Protein AF-A0A966T8E0-F1 (afdb_monomer)

Foldseek 3Di:
DPQKDKFFDAQAAQVQLQVLCVVLVHHWDFEPPPPPPDPAFHPVCVVVVHDRRRSRRIIMGGGDPPDDPVSVVSSVVSSVVSSVVSND

pLDDT: mean 88.64, std 13.23, range [49.66, 98.69]

Secondary structure (DSSP, 8-state):
-TTEEEEE-TTS-HHHHHHHHHHTT---B--TTTTTT--SPPHHHHHTT--HHHHTTEEEEE--TT--HHHHHHHHHHHHHHHHHHT-

Radius of gyration: 13.01 Å; Cα contacts (8 Å, |Δi|>4): 114; chains: 1; bounding box: 28×24×33 Å

Mean predicted aligned error: 4.62 Å

Solvent-accessible surface area (backbone atoms only — not comparable to full-atom values): 5139 Å² total; per-residue (Å²): 118,90,53,57,51,79,48,62,41,68,74,41,53,29,68,65,48,47,52,50,26,48,79,69,73,37,88,68,42,57,53,85,25,80,83,72,84,50,97,52,66,24,67,66,48,50,76,72,66,48,55,66,67,34,47,41,14,17,40,32,44,77,60,56,97,81,64,46,74,66,57,53,52,52,45,52,53,44,51,54,53,41,53,58,62,65,64,108

Nearest PDB structures (foldseek):
  8rme-assembly1_A  TM=9.255E-01  e=1.973E-05  Homo sapiens
  8pk8-assembly1_A  TM=8.887E-01  e=1.080E-05  Homo sapiens
  4eb7-assembly1_B  TM=8.965E-01  e=4.410E-05  Archaeoglobus fulgidus DSM 4304
  3gzd-assembly2_C  TM=8.460E-01  e=8.993E-04  Homo sapiens
  3gzd-assembly1_B  TM=7.929E-01  e=5.490E-03  Homo sapiens

Sequence (88 aa):
VPGVAHLCIGGVESEALLFLLDEAGVCASAASACASGALETSHVLHAMGVDARLARGALRLSFGHTTTQADVEHAAHAIIAAVRRLRK

Structure (mmCIF, N/CA/C/O backbone):
data_AF-A0A966T8E0-F1
#
_entry.id   AF-A0A966T8E0-F1
#
loop_
_atom_site.group_PDB
_atom_site.id
_atom_site.type_symbol
_atom_site.label_atom_id
_atom_site.label_alt_id
_atom_site.label_comp_id
_atom_site.label_asym_id
_atom_site.label_entity_id
_atom_site.label_seq_id
_atom_site.pdbx_PDB_ins_code
_atom_site.Cartn_x
_atom_site.Cartn_y
_atom_site.Cartn_z
_atom_site.occupancy
_atom_site.B_iso_or_equiv
_atom_site.auth_seq_id
_atom_site.auth_comp_id
_atom_site.auth_asym_id
_atom_site.auth_atom_id
_atom_site.pdbx_PDB_model_num
ATOM 1 N N . VAL A 1 1 ? 9.672 -10.759 7.223 1.00 59.19 1 VAL A N 1
ATOM 2 C CA . VAL A 1 1 ? 9.520 -9.971 8.469 1.00 59.19 1 VAL A CA 1
ATOM 3 C C . VAL A 1 1 ? 8.035 -9.907 8.784 1.00 59.19 1 VAL A C 1
ATOM 5 O O . VAL A 1 1 ? 7.286 -9.586 7.867 1.00 59.19 1 VAL A O 1
ATOM 8 N N . PRO A 1 2 ? 7.585 -10.2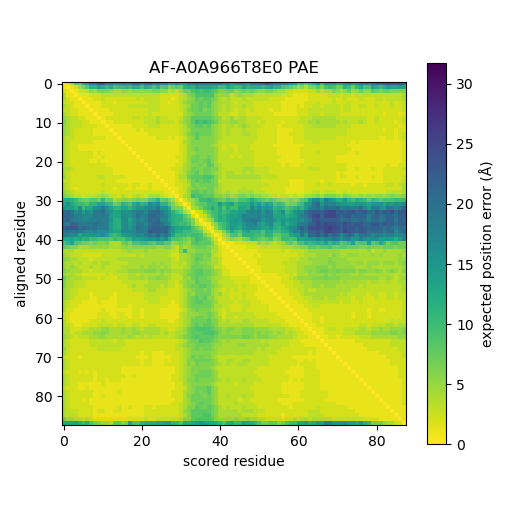86 9.989 1.00 79.12 2 PRO A N 1
ATOM 9 C CA . PRO A 1 2 ? 6.184 -10.124 10.375 1.00 79.12 2 PRO A CA 1
ATOM 10 C C . PRO A 1 2 ? 5.798 -8.635 10.405 1.00 79.12 2 PRO A C 1
ATOM 12 O O . PRO A 1 2 ? 6.644 -7.787 10.671 1.00 79.12 2 PRO A O 1
ATOM 15 N N . GLY A 1 3 ? 4.538 -8.313 10.098 1.00 89.44 3 GLY A N 1
ATOM 16 C CA . GLY A 1 3 ? 4.036 -6.931 10.118 1.00 89.44 3 GLY A CA 1
ATOM 17 C C . GLY A 1 3 ? 4.290 -6.110 8.849 1.00 89.44 3 GLY A C 1
ATOM 18 O O . GLY A 1 3 ? 4.044 -4.911 8.860 1.00 89.44 3 GLY A O 1
ATOM 19 N N . VAL A 1 4 ? 4.745 -6.716 7.746 1.00 93.19 4 VAL A N 1
ATOM 20 C CA . VAL A 1 4 ? 4.829 -6.039 6.439 1.00 93.19 4 VAL A CA 1
ATOM 21 C C . VAL A 1 4 ? 4.016 -6.807 5.407 1.00 93.19 4 VAL A C 1
ATOM 23 O O . VAL A 1 4 ? 4.229 -8.004 5.218 1.00 93.19 4 VAL A O 1
ATOM 26 N N . ALA A 1 5 ? 3.128 -6.105 4.706 1.00 93.06 5 ALA A N 1
ATOM 27 C CA . ALA A 1 5 ? 2.440 -6.611 3.527 1.00 93.06 5 ALA A CA 1
ATOM 28 C C . ALA A 1 5 ? 2.925 -5.845 2.294 1.00 93.06 5 ALA A C 1
ATOM 30 O O . ALA A 1 5 ? 2.826 -4.620 2.238 1.00 93.06 5 ALA A O 1
ATOM 31 N N . HIS A 1 6 ? 3.453 -6.569 1.307 1.00 92.50 6 HIS A N 1
ATOM 32 C CA . HIS A 1 6 ? 3.855 -5.999 0.026 1.00 92.50 6 HIS A CA 1
ATOM 33 C C . HIS A 1 6 ? 2.993 -6.598 -1.084 1.00 92.50 6 HIS A C 1
ATOM 35 O O . HIS A 1 6 ? 2.944 -7.811 -1.266 1.00 92.50 6 HIS A O 1
ATOM 41 N N . LEU A 1 7 ? 2.312 -5.729 -1.819 1.00 92.56 7 LEU A N 1
ATOM 42 C CA . LEU A 1 7 ? 1.349 -6.060 -2.859 1.00 92.56 7 LEU A CA 1
ATOM 43 C C . LEU A 1 7 ? 1.807 -5.429 -4.173 1.00 92.56 7 LEU A C 1
ATOM 45 O O . LEU A 1 7 ? 2.464 -4.390 -4.167 1.00 92.56 7 LEU A O 1
ATOM 49 N N . CYS A 1 8 ? 1.453 -6.045 -5.295 1.00 93.12 8 CYS A N 1
ATOM 50 C CA . CYS A 1 8 ? 1.548 -5.414 -6.607 1.00 93.12 8 CYS A CA 1
ATOM 51 C C . CYS A 1 8 ? 0.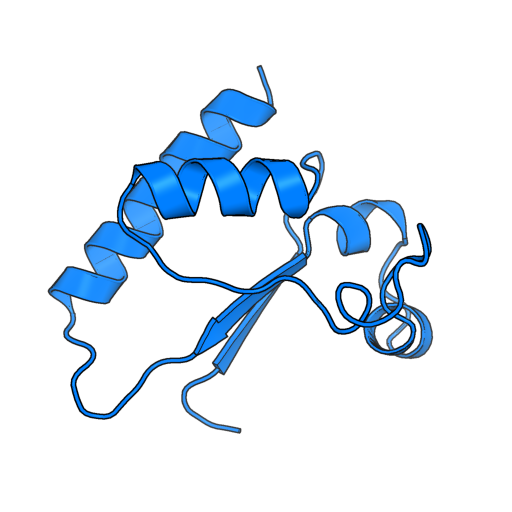155 -5.415 -7.235 1.00 93.12 8 CYS A C 1
ATOM 53 O O . CYS A 1 8 ? -0.461 -6.470 -7.390 1.00 93.12 8 CYS A O 1
ATOM 55 N N . ILE A 1 9 ? -0.358 -4.233 -7.560 1.00 94.06 9 ILE A N 1
ATOM 56 C CA . ILE A 1 9 ? -1.718 -4.039 -8.058 1.00 94.06 9 ILE A CA 1
ATOM 57 C C . ILE A 1 9 ? -1.630 -3.679 -9.539 1.00 94.06 9 ILE A C 1
ATOM 59 O O . ILE A 1 9 ? -1.206 -2.593 -9.904 1.00 94.06 9 ILE A O 1
ATOM 63 N N . GLY A 1 10 ? -2.036 -4.589 -10.422 1.00 93.31 10 GL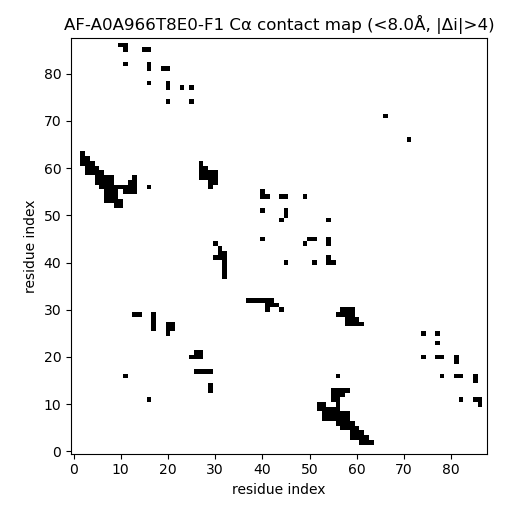Y A N 1
ATOM 64 C CA . GLY A 1 10 ? -1.961 -4.334 -11.863 1.00 93.31 10 GLY A CA 1
ATOM 65 C C . GLY A 1 10 ? -2.852 -3.171 -12.318 1.00 93.31 10 GLY A C 1
ATOM 66 O O . GLY A 1 10 ? -3.927 -2.944 -11.757 1.00 93.31 10 GLY A O 1
ATOM 67 N N . GLY A 1 11 ? -2.437 -2.465 -13.369 1.00 92.81 11 GLY A N 1
ATOM 68 C CA . GLY A 1 11 ? -3.245 -1.416 -14.002 1.00 92.81 11 GLY A CA 1
ATOM 69 C C . GLY A 1 11 ? -3.406 -0.141 -13.171 1.00 92.81 11 GLY A C 1
ATOM 70 O O . GLY A 1 11 ? -4.362 0.590 -13.394 1.00 92.81 11 GLY A O 1
ATOM 71 N N . VAL A 1 12 ? -2.519 0.100 -12.202 1.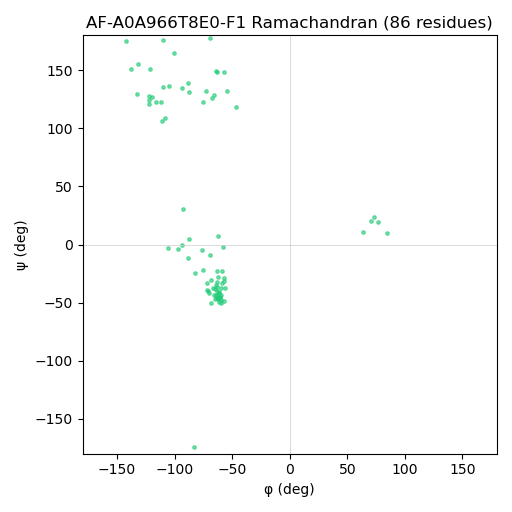00 93.75 12 VAL A N 1
ATOM 72 C CA . VAL A 1 12 ? -2.408 1.373 -11.478 1.00 93.75 12 VAL A CA 1
ATOM 73 C C . VAL A 1 12 ? -0.933 1.730 -11.299 1.00 93.75 12 VAL A C 1
ATOM 75 O O . VAL A 1 12 ? -0.089 0.839 -11.201 1.00 93.75 12 VAL A O 1
ATOM 78 N N . GLU A 1 13 ? -0.634 3.023 -11.229 1.00 92.44 13 GLU A N 1
ATOM 79 C CA . GLU A 1 13 ? 0.699 3.535 -10.896 1.00 92.44 13 GLU A CA 1
ATOM 80 C C . GLU A 1 13 ? 0.774 3.811 -9.386 1.00 92.44 13 GLU A C 1
ATOM 82 O O . GLU A 1 13 ? -0.157 4.382 -8.804 1.00 92.44 13 GLU A O 1
ATOM 87 N N . SER A 1 14 ? 1.865 3.398 -8.732 1.00 92.62 14 SER A N 1
ATOM 88 C CA . SER A 1 14 ? 2.002 3.471 -7.272 1.00 92.62 14 SER A CA 1
ATOM 89 C C . SER A 1 14 ? 1.900 4.894 -6.735 1.00 92.62 14 SER A C 1
ATOM 91 O O . SER A 1 14 ? 1.300 5.097 -5.688 1.00 92.62 14 SER A O 1
ATOM 93 N N . GLU A 1 15 ? 2.432 5.886 -7.448 1.00 91.75 15 GLU A N 1
ATOM 94 C CA . GLU A 1 15 ? 2.393 7.295 -7.031 1.00 91.75 15 GLU A CA 1
ATOM 95 C C . GLU A 1 15 ? 0.957 7.822 -6.942 1.00 91.75 15 GLU A C 1
ATOM 97 O O . GLU A 1 15 ? 0.570 8.407 -5.933 1.00 91.75 15 GLU A O 1
ATOM 102 N N . ALA A 1 16 ? 0.134 7.538 -7.956 1.00 94.56 16 ALA A N 1
ATOM 103 C CA . ALA A 1 16 ? -1.273 7.929 -7.968 1.00 94.56 16 ALA A CA 1
ATOM 104 C C . ALA A 1 16 ? -2.080 7.196 -6.885 1.00 94.56 16 ALA A C 1
ATOM 106 O O . ALA A 1 16 ? -2.966 7.780 -6.261 1.00 94.56 16 ALA A O 1
ATOM 107 N N . LEU A 1 17 ? -1.764 5.921 -6.635 1.00 96.00 17 LEU A N 1
ATOM 108 C CA . LEU A 1 17 ? -2.377 5.164 -5.547 1.00 96.00 17 LEU A CA 1
ATOM 109 C C . LEU A 1 17 ? -2.004 5.749 -4.180 1.00 96.00 17 LEU A C 1
ATOM 111 O O . LEU A 1 17 ? -2.892 5.958 -3.361 1.00 96.00 17 LEU A O 1
ATOM 115 N N . LEU A 1 18 ? -0.725 6.043 -3.942 1.00 95.81 18 LEU A N 1
ATOM 116 C CA . LEU A 1 18 ? -0.259 6.635 -2.688 1.00 95.81 18 LEU A CA 1
ATOM 117 C C . LEU A 1 18 ? -0.881 8.007 -2.437 1.00 95.81 18 LEU A C 1
ATOM 119 O O . LEU A 1 18 ? -1.295 8.267 -1.314 1.00 95.81 18 LEU A O 1
ATOM 123 N N . PHE A 1 19 ? -1.014 8.839 -3.472 1.00 96.12 19 PHE A N 1
ATOM 124 C CA . PHE A 1 19 ? -1.695 10.128 -3.366 1.00 96.12 19 PHE A CA 1
ATOM 125 C C . PHE A 1 19 ? -3.143 9.976 -2.869 1.00 96.12 19 PHE A C 1
ATOM 127 O O . PHE A 1 19 ? -3.547 10.635 -1.916 1.00 96.12 19 PHE A O 1
ATOM 134 N N . LEU A 1 20 ? -3.917 9.058 -3.460 1.00 97.88 20 LEU A N 1
ATOM 135 C CA . LEU A 1 20 ? -5.305 8.819 -3.044 1.00 97.88 20 LEU A CA 1
ATOM 136 C C . LEU A 1 20 ? -5.418 8.196 -1.645 1.00 97.88 20 LEU A C 1
ATOM 138 O O . LEU A 1 20 ? -6.416 8.405 -0.958 1.00 97.88 20 LEU A O 1
ATOM 142 N N . LEU A 1 21 ? -4.431 7.396 -1.236 1.00 98.00 21 LEU A N 1
ATOM 143 C CA . LEU A 1 21 ? -4.381 6.837 0.113 1.00 98.00 21 LEU A CA 1
ATOM 144 C C . LEU A 1 21 ? -4.063 7.915 1.151 1.00 98.00 21 LEU A C 1
ATOM 146 O O . LEU A 1 21 ? -4.703 7.927 2.199 1.00 98.00 21 LEU A O 1
ATOM 150 N N . ASP A 1 22 ? -3.160 8.844 0.838 1.00 97.56 22 ASP A N 1
ATOM 151 C CA . ASP A 1 22 ? -2.852 9.998 1.687 1.00 97.56 22 ASP A CA 1
ATOM 152 C C . ASP A 1 22 ? -4.086 10.896 1.883 1.00 97.56 22 ASP A C 1
ATOM 154 O O . ASP A 1 22 ? -4.450 11.195 3.020 1.00 97.56 22 ASP A O 1
ATOM 158 N N . GLU A 1 23 ? -4.834 11.199 0.809 1.00 98.00 23 GLU A N 1
ATOM 159 C CA . GLU A 1 23 ? -6.127 11.906 0.904 1.00 98.00 23 GLU A CA 1
ATOM 160 C C . GLU A 1 23 ? -7.142 11.173 1.804 1.00 98.00 23 GLU A C 1
ATOM 162 O O . GLU A 1 23 ? -7.978 11.803 2.452 1.00 98.00 23 GLU A O 1
ATOM 167 N N . ALA A 1 24 ? -7.075 9.839 1.861 1.00 97.75 24 ALA A N 1
ATOM 168 C CA . ALA A 1 24 ? -7.923 9.003 2.710 1.00 97.75 24 ALA A CA 1
ATOM 169 C C . ALA A 1 24 ? -7.363 8.798 4.135 1.00 97.75 24 ALA A C 1
ATOM 171 O O . ALA A 1 24 ? -7.936 8.028 4.913 1.00 97.75 24 ALA A O 1
ATOM 172 N N . GLY A 1 25 ? -6.255 9.456 4.488 1.00 97.56 25 GLY A N 1
ATOM 173 C CA . GLY A 1 25 ? -5.604 9.340 5.794 1.00 97.56 25 GLY A CA 1
ATOM 174 C C . GLY A 1 25 ? -4.860 8.018 6.014 1.00 97.56 25 GLY A C 1
ATOM 175 O O . GLY A 1 25 ? -4.683 7.599 7.156 1.00 97.56 25 GLY A O 1
ATOM 176 N N . VAL A 1 26 ? -4.453 7.332 4.942 1.00 97.81 26 VAL A N 1
ATOM 177 C CA . VAL A 1 26 ? -3.736 6.051 4.988 1.00 97.81 26 VAL A CA 1
ATOM 178 C C . VAL A 1 26 ? -2.297 6.243 4.521 1.00 97.81 26 VAL A C 1
ATOM 180 O O . VAL A 1 26 ? -2.013 6.338 3.328 1.00 97.81 26 VAL A O 1
ATOM 183 N N . CYS A 1 27 ? -1.361 6.214 5.466 1.00 95.50 27 CYS A N 1
ATOM 184 C CA . CYS A 1 27 ? 0.065 6.265 5.158 1.00 95.50 27 CYS A CA 1
ATOM 185 C C . CYS A 1 27 ? 0.555 4.915 4.614 1.00 95.50 27 CYS A C 1
ATOM 187 O O . CYS A 1 27 ? 0.472 3.886 5.288 1.00 95.50 27 CYS A O 1
ATOM 189 N N . ALA A 1 28 ? 1.134 4.921 3.415 1.00 95.44 28 ALA A N 1
ATOM 190 C CA . ALA A 1 28 ? 1.740 3.747 2.795 1.00 95.44 28 ALA A CA 1
ATOM 191 C C . ALA A 1 28 ? 3.017 4.128 2.033 1.00 95.44 28 ALA A C 1
ATOM 193 O O . ALA A 1 28 ? 3.382 5.295 1.929 1.00 95.44 28 ALA A O 1
ATOM 194 N N . SER A 1 29 ? 3.725 3.132 1.506 1.00 92.56 29 SER A N 1
ATOM 195 C CA . SER A 1 29 ? 4.920 3.351 0.682 1.00 92.56 29 SER A CA 1
ATOM 196 C C . SER A 1 29 ? 4.861 2.519 -0.591 1.00 92.56 29 SER A C 1
ATOM 198 O O . SER A 1 29 ? 4.191 1.492 -0.625 1.00 92.56 29 SER A O 1
ATOM 200 N N . ALA A 1 30 ? 5.561 2.943 -1.637 1.00 88.81 30 ALA A N 1
ATOM 201 C CA . ALA A 1 30 ? 5.787 2.114 -2.815 1.00 88.81 30 ALA A CA 1
ATOM 202 C C . ALA A 1 30 ? 6.978 1.164 -2.580 1.00 88.81 30 ALA A C 1
ATOM 204 O O . ALA A 1 30 ? 7.544 1.092 -1.482 1.00 88.81 30 ALA A O 1
ATOM 205 N N . ALA A 1 31 ? 7.369 0.424 -3.618 1.00 75.31 31 ALA A N 1
ATOM 206 C CA . ALA A 1 31 ? 8.583 -0.387 -3.592 1.00 75.31 31 ALA A CA 1
ATOM 207 C C . ALA A 1 31 ? 9.865 0.472 -3.582 1.00 75.31 31 ALA A C 1
ATOM 209 O O . ALA A 1 31 ? 9.840 1.698 -3.658 1.00 75.31 31 ALA A O 1
ATOM 210 N N . SER A 1 32 ? 11.018 -0.199 -3.517 1.00 63.78 32 SER A N 1
ATOM 211 C CA . SER A 1 32 ? 12.359 0.376 -3.315 1.00 63.78 32 SER A CA 1
ATOM 212 C C . SER A 1 32 ? 12.836 1.427 -4.335 1.00 63.78 32 SER A C 1
ATOM 214 O O . SER A 1 32 ? 13.952 1.915 -4.193 1.00 63.78 32 SER A O 1
ATOM 216 N N . ALA A 1 33 ? 12.057 1.743 -5.369 1.00 55.62 33 ALA A N 1
ATOM 217 C CA . ALA A 1 33 ? 12.437 2.687 -6.419 1.00 55.62 33 ALA A CA 1
ATOM 218 C C . ALA A 1 33 ? 12.216 4.162 -6.038 1.00 55.62 33 ALA A C 1
ATOM 220 O O . ALA A 1 33 ? 12.919 5.031 -6.542 1.00 55.62 33 ALA A O 1
ATOM 221 N N . CYS A 1 34 ? 11.303 4.472 -5.110 1.00 54.94 34 CYS A N 1
ATOM 222 C CA . CYS A 1 34 ? 10.917 5.868 -4.858 1.00 54.94 34 CYS A CA 1
ATOM 223 C C . CYS A 1 34 ? 12.003 6.746 -4.207 1.00 54.94 34 CYS A C 1
ATOM 225 O O . CYS A 1 34 ? 11.828 7.957 -4.137 1.00 54.94 34 CYS A O 1
ATOM 227 N N . ALA A 1 35 ? 13.125 6.183 -3.745 1.00 49.81 35 ALA A N 1
ATOM 228 C CA . ALA A 1 35 ? 14.188 6.959 -3.101 1.00 49.81 35 ALA A CA 1
ATOM 229 C C . ALA A 1 35 ? 15.247 7.521 -4.072 1.00 49.81 35 ALA A C 1
ATOM 231 O O . ALA A 1 35 ? 16.051 8.349 -3.652 1.00 49.81 35 ALA A O 1
ATOM 232 N N . SER A 1 36 ? 15.286 7.092 -5.342 1.00 53.03 36 SER A N 1
ATOM 233 C CA . SER A 1 36 ? 16.377 7.459 -6.265 1.00 53.03 36 SER A CA 1
ATOM 234 C C . SER A 1 36 ? 16.010 8.493 -7.334 1.00 53.03 36 SER A C 1
ATOM 236 O O . SER A 1 36 ? 16.876 8.864 -8.122 1.00 53.03 36 SER A O 1
ATOM 238 N N . GLY A 1 37 ? 14.750 8.944 -7.406 1.00 49.66 37 GLY A N 1
ATOM 239 C CA . GLY A 1 37 ? 14.279 9.812 -8.498 1.00 49.66 37 GLY A CA 1
ATOM 240 C C . GLY A 1 37 ? 14.320 9.146 -9.882 1.00 49.66 37 GLY A C 1
ATOM 241 O O . GLY A 1 37 ? 14.151 9.820 -10.896 1.00 49.66 37 GLY A O 1
ATOM 242 N N . ALA A 1 38 ? 14.558 7.832 -9.939 1.00 53.41 38 ALA A N 1
ATOM 243 C CA . ALA A 1 38 ? 14.585 7.073 -11.176 1.00 53.41 38 ALA A CA 1
ATOM 244 C C . ALA A 1 38 ? 13.169 6.598 -11.522 1.00 53.41 38 ALA A C 1
ATOM 246 O O . ALA A 1 38 ? 12.506 5.967 -10.704 1.00 53.41 38 ALA A O 1
ATOM 247 N N . LEU A 1 39 ? 12.757 6.818 -12.772 1.00 54.59 39 LEU A N 1
ATOM 248 C CA . LEU A 1 39 ? 11.548 6.255 -13.401 1.00 54.59 39 LEU A CA 1
ATOM 249 C C . LEU A 1 39 ? 11.565 4.712 -13.502 1.00 54.59 39 LEU A C 1
ATOM 251 O O . LEU A 1 39 ? 10.716 4.115 -14.165 1.00 54.59 39 LEU A O 1
ATOM 255 N N . GLU A 1 40 ? 12.556 4.052 -12.905 1.00 59.53 40 GLU A N 1
ATOM 256 C CA . GLU A 1 40 ? 12.770 2.621 -13.036 1.00 59.53 40 GLU A CA 1
ATOM 257 C C . GLU A 1 40 ? 11.994 1.834 -11.982 1.00 59.53 40 GLU A C 1
ATOM 259 O O . GLU A 1 40 ? 11.929 2.183 -10.805 1.00 59.53 40 GLU A O 1
ATOM 264 N N . THR A 1 41 ? 11.414 0.716 -12.412 1.00 68.44 41 THR A N 1
ATOM 265 C CA . THR A 1 41 ? 10.759 -0.251 -11.529 1.00 68.44 41 THR A CA 1
ATOM 266 C C . THR A 1 41 ? 11.727 -0.761 -10.462 1.00 68.44 41 THR A C 1
ATOM 268 O O . THR A 1 41 ? 12.917 -0.914 -10.721 1.00 68.44 41 THR A O 1
ATOM 271 N N . SER A 1 42 ? 11.216 -1.089 -9.272 1.00 77.56 42 SER A N 1
ATOM 272 C CA . SER A 1 42 ? 12.026 -1.599 -8.157 1.00 77.56 42 SER A CA 1
ATOM 273 C C . SER A 1 42 ? 12.998 -2.703 -8.590 1.00 77.56 42 SER A C 1
ATOM 275 O O . SER A 1 42 ? 12.572 -3.784 -8.994 1.00 77.56 42 SER A O 1
ATOM 277 N N . HIS A 1 43 ? 14.303 -2.457 -8.422 1.00 80.12 43 HIS A N 1
ATOM 278 C CA . HIS A 1 43 ? 15.351 -3.446 -8.701 1.00 80.12 43 HIS A CA 1
ATOM 279 C C . HIS A 1 43 ? 15.156 -4.743 -7.893 1.00 80.12 43 HIS A C 1
ATOM 281 O O . HIS A 1 43 ? 15.520 -5.824 -8.347 1.00 80.12 43 HIS A O 1
ATOM 287 N N . VAL A 1 44 ? 14.540 -4.663 -6.706 1.00 87.31 44 VAL A N 1
ATOM 288 C CA . VAL A 1 44 ? 14.182 -5.845 -5.907 1.00 87.31 44 VAL A CA 1
ATOM 289 C C . VAL A 1 44 ? 13.082 -6.651 -6.598 1.00 87.31 44 VAL A C 1
ATOM 291 O O . VAL A 1 44 ? 13.251 -7.848 -6.796 1.00 87.31 44 VAL A O 1
ATOM 294 N N . LEU A 1 45 ? 11.984 -6.009 -7.015 1.00 85.69 45 LEU A N 1
ATOM 295 C CA . LEU A 1 45 ? 10.903 -6.695 -7.736 1.00 85.69 45 LEU A CA 1
ATOM 296 C C . LEU A 1 45 ? 11.385 -7.261 -9.080 1.00 85.69 45 LEU A C 1
ATOM 298 O O . LEU A 1 45 ? 10.999 -8.369 -9.446 1.00 85.69 45 LEU A O 1
ATOM 302 N N . HIS A 1 46 ? 12.279 -6.549 -9.768 1.00 84.62 46 HIS A N 1
ATOM 303 C CA . HIS A 1 46 ? 12.931 -7.035 -10.981 1.00 84.62 46 HIS A CA 1
ATOM 304 C C . HIS A 1 46 ? 13.771 -8.294 -10.716 1.00 84.62 46 HIS A C 1
ATOM 306 O O . HIS A 1 46 ? 13.587 -9.304 -11.389 1.00 84.62 46 HIS A O 1
ATOM 312 N N . ALA A 1 47 ? 14.634 -8.276 -9.694 1.00 88.31 47 ALA A N 1
ATOM 313 C CA . ALA A 1 47 ? 15.439 -9.436 -9.304 1.00 88.31 47 ALA A CA 1
ATOM 314 C C . ALA A 1 47 ? 14.582 -10.631 -8.843 1.00 88.31 47 ALA A C 1
ATOM 316 O O . ALA A 1 47 ? 14.982 -11.781 -9.007 1.00 88.31 47 ALA A O 1
ATOM 317 N N . MET A 1 48 ? 13.389 -10.368 -8.301 1.00 90.25 48 MET A N 1
ATOM 318 C CA . MET A 1 48 ? 12.391 -11.389 -7.961 1.00 90.25 48 MET A CA 1
ATOM 319 C C . MET A 1 48 ? 11.632 -11.940 -9.182 1.00 90.25 48 MET A C 1
ATOM 321 O O . MET A 1 48 ? 10.824 -12.853 -9.023 1.00 90.25 48 MET A O 1
ATOM 325 N N . GLY A 1 49 ? 11.855 -11.403 -10.386 1.00 89.81 49 GLY A N 1
ATOM 326 C CA . GLY A 1 49 ? 11.180 -11.833 -11.613 1.00 89.81 49 GLY A CA 1
ATOM 327 C C . GLY A 1 49 ? 9.738 -11.334 -11.749 1.00 89.81 49 GLY A C 1
ATOM 328 O O . GLY A 1 49 ? 8.957 -11.912 -12.503 1.00 89.81 49 GLY A O 1
ATOM 329 N N . VAL A 1 50 ? 9.355 -10.282 -11.021 1.00 89.56 50 VAL A N 1
ATOM 330 C CA . VAL A 1 50 ? 8.019 -9.683 -11.133 1.00 89.56 50 VAL A CA 1
ATOM 331 C C . VAL A 1 50 ? 7.916 -8.907 -12.448 1.00 89.56 50 VAL A C 1
ATOM 333 O O . VAL A 1 50 ? 8.794 -8.106 -12.772 1.00 89.56 50 VAL A O 1
ATOM 336 N N . ASP A 1 51 ? 6.829 -9.118 -13.200 1.00 89.81 51 ASP A N 1
ATOM 337 C CA . ASP A 1 51 ? 6.556 -8.379 -14.441 1.00 89.81 51 ASP A CA 1
ATOM 338 C C . ASP A 1 51 ? 6.578 -6.864 -14.183 1.00 89.81 51 ASP A C 1
ATOM 340 O O . ASP A 1 51 ? 5.949 -6.362 -13.248 1.00 89.81 51 ASP A O 1
ATOM 344 N N . ALA A 1 52 ? 7.294 -6.129 -15.036 1.00 86.25 52 ALA A N 1
ATOM 345 C CA . ALA A 1 52 ? 7.518 -4.699 -14.858 1.00 86.25 52 ALA A CA 1
ATOM 346 C C . ALA A 1 52 ? 6.212 -3.888 -14.808 1.00 86.25 52 ALA A C 1
ATOM 348 O O . ALA A 1 52 ? 6.138 -2.913 -14.067 1.00 86.25 52 ALA A O 1
ATOM 349 N N . ARG A 1 53 ? 5.159 -4.284 -15.542 1.00 88.00 53 ARG A N 1
ATOM 350 C CA . ARG A 1 53 ? 3.857 -3.591 -15.497 1.00 88.00 53 ARG A CA 1
ATOM 351 C C . ARG A 1 53 ? 3.133 -3.851 -14.187 1.00 88.00 53 ARG A C 1
ATOM 353 O O . ARG A 1 53 ? 2.429 -2.974 -13.701 1.00 88.00 53 ARG A O 1
ATOM 360 N N . LEU A 1 54 ? 3.297 -5.040 -13.613 1.00 89.31 54 LEU A N 1
ATOM 361 C CA . LEU A 1 54 ? 2.740 -5.358 -12.304 1.00 89.31 54 LEU A CA 1
ATOM 362 C C . LEU A 1 54 ? 3.502 -4.623 -11.188 1.00 89.31 54 LEU A C 1
ATOM 364 O O . LEU A 1 54 ? 2.880 -4.100 -10.266 1.00 89.31 54 LEU A O 1
ATOM 368 N N . ALA A 1 55 ? 4.828 -4.515 -11.311 1.00 89.44 55 ALA A N 1
ATOM 369 C CA . ALA A 1 55 ? 5.692 -3.826 -10.352 1.00 89.44 55 ALA A CA 1
ATOM 370 C C . ALA A 1 55 ? 5.408 -2.316 -10.225 1.00 89.44 55 ALA A C 1
ATOM 372 O O . ALA A 1 55 ? 5.710 -1.732 -9.186 1.00 89.44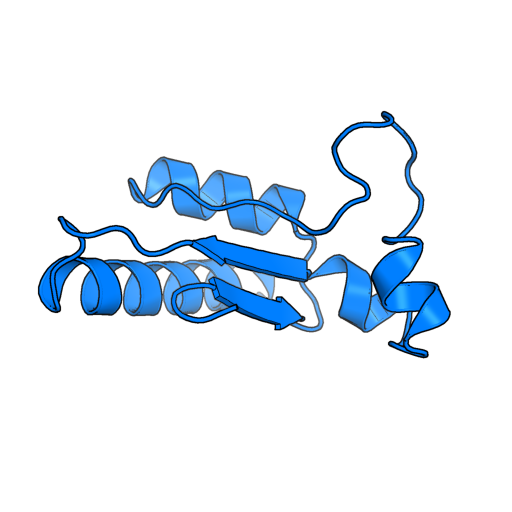 55 ALA A O 1
ATOM 373 N N . ARG A 1 56 ? 4.804 -1.689 -11.245 1.00 89.19 56 ARG A N 1
ATOM 374 C CA . ARG A 1 56 ? 4.387 -0.274 -11.214 1.00 89.19 56 ARG A CA 1
ATOM 375 C C . ARG A 1 56 ? 3.330 0.029 -10.160 1.00 89.19 56 ARG A C 1
ATOM 377 O O . ARG A 1 56 ? 3.342 1.102 -9.573 1.00 89.19 56 ARG A O 1
ATOM 384 N N . GLY A 1 57 ? 2.454 -0.928 -9.870 1.00 92.25 57 GLY A N 1
ATOM 385 C CA . GLY A 1 57 ? 1.436 -0.798 -8.830 1.00 92.25 57 GLY A CA 1
ATOM 386 C C . GLY A 1 57 ? 1.888 -1.332 -7.476 1.00 92.25 57 GLY A C 1
ATOM 387 O O . GLY A 1 57 ? 1.078 -1.895 -6.738 1.00 92.25 57 GLY A O 1
ATOM 388 N N . ALA A 1 58 ? 3.184 -1.254 -7.173 1.00 93.12 58 ALA A N 1
ATOM 389 C CA . ALA A 1 58 ? 3.723 -1.722 -5.909 1.00 93.12 58 ALA A CA 1
ATOM 390 C C . ALA A 1 58 ? 3.207 -0.890 -4.728 1.00 93.12 58 ALA A C 1
ATOM 392 O O . ALA A 1 58 ? 3.347 0.331 -4.702 1.00 93.12 58 ALA A O 1
ATOM 393 N N . LEU A 1 59 ? 2.685 -1.575 -3.714 1.00 94.19 59 LEU A N 1
ATOM 394 C CA . LEU A 1 59 ? 2.210 -0.989 -2.468 1.00 94.19 59 LEU A CA 1
ATOM 395 C C . LEU A 1 59 ? 2.761 -1.789 -1.291 1.00 94.19 59 LEU A C 1
ATOM 397 O O . LEU A 1 59 ? 2.617 -3.009 -1.229 1.00 94.19 59 LEU A O 1
ATOM 401 N N . ARG A 1 60 ? 3.360 -1.093 -0.333 1.00 94.94 60 ARG A N 1
ATOM 402 C CA . ARG A 1 60 ? 3.898 -1.655 0.898 1.00 94.94 60 ARG A CA 1
ATOM 403 C C . ARG A 1 60 ? 3.246 -0.992 2.103 1.00 94.94 60 ARG A C 1
ATOM 405 O O . ARG A 1 60 ? 3.340 0.224 2.286 1.00 94.94 60 ARG A O 1
ATOM 412 N N . LEU A 1 61 ? 2.665 -1.836 2.946 1.00 95.06 61 LEU A N 1
ATOM 413 C CA . LEU A 1 61 ? 2.084 -1.494 4.237 1.00 95.06 61 LEU A CA 1
ATOM 414 C C . LEU A 1 61 ? 2.955 -2.081 5.346 1.00 95.06 61 LEU A C 1
ATOM 416 O O . LEU A 1 61 ? 3.358 -3.245 5.274 1.00 95.06 61 LEU A O 1
ATOM 420 N N . SER A 1 62 ? 3.214 -1.272 6.366 1.00 94.75 62 SER A N 1
ATOM 421 C CA . SER A 1 62 ? 3.927 -1.675 7.575 1.00 94.75 62 SER A CA 1
ATOM 422 C C . SER A 1 62 ? 3.005 -1.459 8.766 1.00 94.75 62 SER A C 1
ATOM 424 O O . SER A 1 62 ? 2.484 -0.362 8.951 1.00 94.75 62 SER A O 1
ATOM 426 N N . PHE A 1 63 ? 2.816 -2.496 9.567 1.00 94.50 63 PHE A N 1
ATOM 427 C CA . PHE A 1 63 ? 1.945 -2.490 10.732 1.00 94.50 63 PHE A CA 1
ATOM 428 C C . PHE A 1 63 ? 2.789 -2.413 12.002 1.00 94.50 63 PHE A C 1
ATOM 430 O O . PHE A 1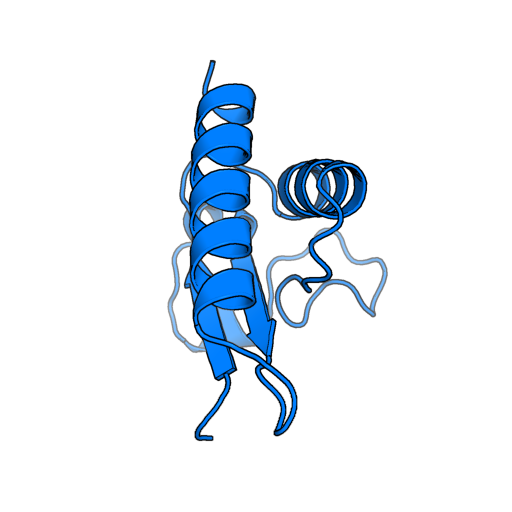 63 ? 3.817 -3.085 12.123 1.00 94.50 63 PHE A O 1
ATOM 437 N N . GLY A 1 64 ? 2.365 -1.567 12.937 1.00 92.00 64 GLY A N 1
ATOM 438 C CA . GLY A 1 64 ? 3.032 -1.355 14.216 1.00 92.00 64 GLY A CA 1
ATOM 439 C C . GLY A 1 64 ? 2.229 -1.917 15.385 1.00 92.00 64 GLY A C 1
ATOM 440 O O . GLY A 1 64 ? 1.092 -2.351 15.233 1.00 92.00 64 GLY A O 1
ATOM 441 N N . HIS A 1 65 ? 2.804 -1.847 16.584 1.00 93.75 65 HIS A N 1
ATOM 442 C CA . HIS A 1 65 ? 2.168 -2.291 17.833 1.00 93.75 65 HIS A CA 1
ATOM 443 C C . HIS A 1 65 ? 0.840 -1.579 18.138 1.00 93.75 65 HIS A C 1
ATOM 445 O O . HIS A 1 65 ? 0.023 -2.096 18.890 1.00 93.75 65 HIS A O 1
ATOM 451 N N . THR A 1 66 ? 0.643 -0.387 17.577 1.00 95.50 66 THR A N 1
ATOM 452 C CA . THR A 1 66 ? -0.558 0.436 17.747 1.00 95.50 66 THR A CA 1
ATOM 453 C C . THR A 1 66 ? -1.565 0.272 16.612 1.00 95.50 66 THR A C 1
ATOM 455 O O . THR A 1 66 ? -2.621 0.888 16.673 1.00 95.50 66 THR A O 1
ATOM 458 N N . THR A 1 67 ? -1.254 -0.508 15.571 1.00 96.56 67 THR A N 1
ATOM 459 C CA . THR A 1 67 ? -2.203 -0.783 14.490 1.00 96.56 67 THR A CA 1
ATOM 460 C C . THR A 1 67 ? -3.349 -1.626 15.034 1.00 96.56 67 THR A C 1
ATOM 462 O O . THR A 1 67 ? -3.138 -2.706 15.585 1.00 96.56 67 THR A O 1
ATOM 465 N N . THR A 1 68 ? -4.569 -1.147 14.836 1.00 97.62 68 THR A N 1
ATOM 466 C CA . THR A 1 68 ? -5.796 -1.833 15.224 1.00 97.62 68 THR A CA 1
ATOM 467 C C . THR A 1 68 ? -6.454 -2.523 14.032 1.00 97.62 68 THR A C 1
ATOM 469 O O . THR A 1 68 ? -6.177 -2.223 12.871 1.00 97.62 68 THR A O 1
ATOM 472 N N . GLN A 1 69 ? -7.387 -3.431 14.319 1.00 96.88 69 GLN A N 1
ATOM 473 C CA . GLN A 1 69 ? -8.234 -4.048 13.297 1.00 96.88 69 GLN A CA 1
ATOM 474 C C . GLN A 1 69 ? -9.008 -2.995 12.480 1.00 96.88 69 GLN A C 1
ATOM 476 O O . GLN A 1 69 ? -9.126 -3.127 11.265 1.00 96.88 69 GLN A O 1
ATOM 481 N N . ALA A 1 70 ? -9.472 -1.923 13.130 1.00 98.31 70 ALA A N 1
ATOM 482 C CA . ALA A 1 70 ? -10.188 -0.838 12.466 1.00 98.31 70 ALA A CA 1
ATOM 483 C C . ALA A 1 70 ? -9.297 -0.083 11.465 1.00 98.31 70 ALA A C 1
ATOM 485 O O . ALA A 1 70 ? -9.753 0.241 10.370 1.00 98.31 70 ALA A O 1
ATOM 486 N N . ASP A 1 71 ? -8.016 0.132 11.792 1.00 97.81 71 ASP A N 1
ATOM 487 C CA . ASP A 1 71 ? -7.058 0.756 10.868 1.00 97.81 71 ASP A CA 1
ATOM 488 C C . ASP A 1 71 ? -6.852 -0.106 9.616 1.00 97.81 71 ASP A C 1
ATOM 490 O O . ASP A 1 71 ? -6.785 0.407 8.499 1.00 97.81 71 ASP A O 1
ATOM 494 N N . VAL A 1 72 ? -6.782 -1.431 9.791 1.00 97.19 72 VAL A N 1
ATOM 495 C CA . VAL A 1 72 ? -6.633 -2.388 8.684 1.00 97.19 72 VAL A CA 1
ATOM 496 C C . VAL A 1 72 ? -7.870 -2.386 7.787 1.00 97.19 72 VAL A C 1
ATOM 498 O O . VAL A 1 72 ? -7.739 -2.367 6.562 1.00 97.19 72 VAL A O 1
ATOM 501 N N . GLU A 1 73 ? -9.067 -2.377 8.373 1.00 98.44 73 GLU A N 1
ATOM 502 C CA . GLU A 1 73 ? -10.331 -2.312 7.631 1.00 98.44 73 GLU A CA 1
ATOM 503 C C . GLU A 1 73 ? -10.472 -0.993 6.862 1.00 98.44 73 GLU A C 1
ATOM 505 O O . GLU A 1 73 ? -10.824 -1.001 5.678 1.00 98.44 73 GLU A O 1
ATOM 510 N N . HIS A 1 74 ? -10.122 0.130 7.495 1.00 98.44 74 HIS A N 1
ATOM 511 C CA . HIS A 1 74 ? -10.081 1.442 6.847 1.00 98.44 74 HIS A CA 1
ATOM 512 C C . HIS A 1 74 ? -9.106 1.456 5.668 1.00 98.44 74 HIS A C 1
ATOM 514 O O . HIS A 1 74 ? -9.487 1.812 4.550 1.00 98.44 74 HIS A O 1
ATOM 520 N N . ALA A 1 75 ? -7.872 0.985 5.878 1.00 98.00 75 ALA A N 1
ATOM 521 C CA . ALA A 1 75 ? -6.865 0.902 4.827 1.00 98.00 75 ALA A CA 1
ATOM 522 C C . ALA A 1 7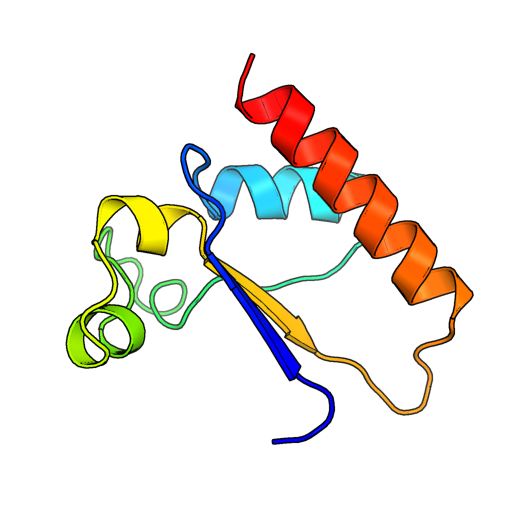5 ? -7.325 0.016 3.659 1.00 98.00 75 A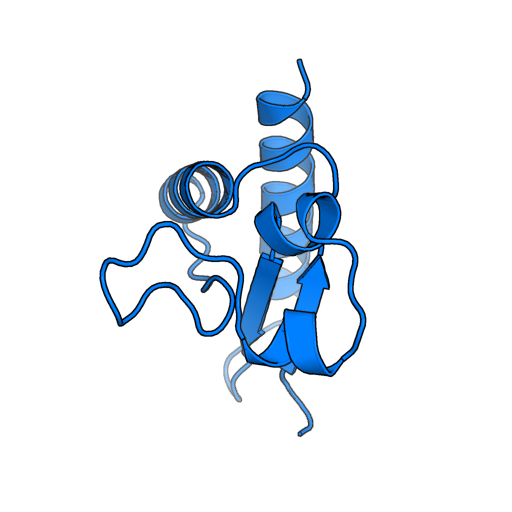LA A C 1
ATOM 524 O O . ALA A 1 75 ? -7.181 0.400 2.498 1.00 98.00 75 ALA A O 1
ATOM 525 N N . ALA A 1 76 ? -7.931 -1.141 3.937 1.00 98.06 76 ALA A N 1
ATOM 526 C CA . ALA A 1 76 ? -8.450 -2.033 2.905 1.00 98.06 76 ALA A CA 1
ATOM 527 C C . ALA A 1 76 ? -9.553 -1.366 2.064 1.00 98.06 76 ALA A C 1
ATOM 529 O O . ALA A 1 76 ? -9.507 -1.420 0.830 1.00 98.06 76 ALA A O 1
ATOM 530 N N . HIS A 1 77 ? -10.516 -0.695 2.703 1.00 98.69 77 HIS A N 1
ATOM 531 C CA . HIS A 1 77 ? -11.567 0.041 1.998 1.00 98.69 77 HIS A CA 1
ATOM 532 C C . HIS A 1 77 ? -11.008 1.194 1.157 1.00 98.69 77 HIS A C 1
ATOM 534 O O . HIS A 1 77 ? -11.402 1.339 -0.005 1.00 98.69 77 HIS A O 1
ATOM 540 N N . ALA A 1 78 ? -10.059 1.964 1.697 1.00 98.50 78 ALA A N 1
ATOM 541 C CA . ALA A 1 78 ? -9.394 3.048 0.979 1.00 98.50 78 ALA A CA 1
ATOM 542 C C . ALA A 1 78 ? -8.646 2.535 -0.263 1.00 98.50 78 ALA A C 1
ATOM 544 O O . ALA A 1 78 ? -8.827 3.072 -1.356 1.00 98.50 78 ALA A O 1
ATOM 545 N N . ILE A 1 79 ? -7.888 1.437 -0.134 1.00 98.25 79 ILE A N 1
ATOM 546 C CA . ILE A 1 79 ? -7.180 0.797 -1.255 1.00 98.25 79 ILE A CA 1
ATOM 547 C C . ILE A 1 79 ? -8.167 0.362 -2.339 1.00 98.25 79 ILE A C 1
ATOM 549 O O . ILE A 1 79 ? -7.965 0.664 -3.514 1.00 98.25 79 ILE A O 1
ATOM 553 N N . ILE A 1 80 ? -9.260 -0.310 -1.971 1.00 98.31 80 ILE A N 1
ATOM 554 C CA . ILE A 1 80 ? -10.273 -0.757 -2.937 1.00 98.31 80 ILE A CA 1
ATOM 555 C C . ILE A 1 80 ? -10.896 0.439 -3.669 1.00 98.31 80 ILE A C 1
ATOM 557 O O . ILE A 1 80 ? -11.052 0.397 -4.894 1.00 98.31 80 ILE A O 1
ATOM 561 N N . ALA A 1 81 ? -11.253 1.500 -2.944 1.00 98.44 81 ALA A N 1
ATOM 562 C CA . ALA A 1 81 ? -11.840 2.703 -3.523 1.00 98.44 81 ALA A CA 1
ATOM 563 C C . ALA A 1 81 ? -10.868 3.409 -4.484 1.00 98.44 81 ALA A C 1
ATOM 565 O O . ALA A 1 81 ? -11.251 3.727 -5.613 1.00 98.44 81 ALA A O 1
ATOM 566 N N . ALA A 1 82 ? -9.608 3.584 -4.079 1.00 98.19 82 ALA A N 1
ATOM 567 C CA . ALA A 1 82 ? -8.569 4.205 -4.893 1.00 98.19 82 ALA A CA 1
ATOM 568 C C . ALA A 1 82 ? -8.288 3.400 -6.169 1.00 98.19 82 ALA A C 1
ATOM 570 O O . ALA A 1 82 ? -8.316 3.948 -7.270 1.00 98.19 82 ALA A O 1
ATOM 571 N N . VAL A 1 83 ? -8.126 2.077 -6.059 1.00 98.06 83 VAL A N 1
ATOM 572 C CA . VAL A 1 83 ? -7.899 1.198 -7.218 1.00 98.06 83 VAL A CA 1
ATOM 573 C C . VAL A 1 83 ? -9.077 1.236 -8.191 1.00 98.06 83 VAL A C 1
ATOM 575 O O . VAL A 1 83 ? -8.874 1.299 -9.402 1.00 98.06 83 VAL A O 1
ATOM 578 N N . ARG A 1 84 ? -10.319 1.239 -7.689 1.00 97.88 84 ARG A N 1
ATOM 579 C CA . ARG A 1 84 ? -11.511 1.394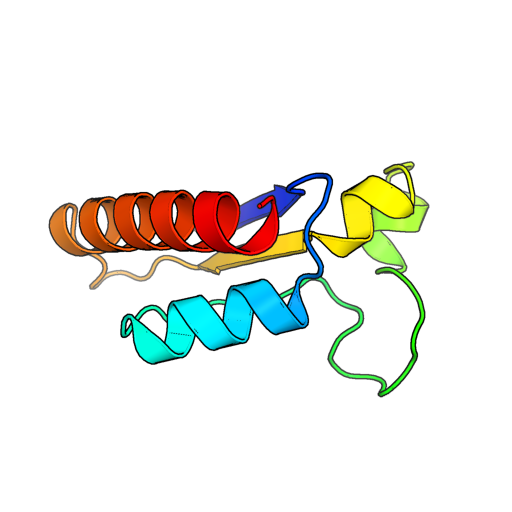 -8.539 1.00 97.88 84 ARG A CA 1
ATOM 580 C C . ARG A 1 84 ? -11.554 2.749 -9.236 1.00 97.88 84 ARG A C 1
ATOM 582 O O . ARG A 1 84 ? -12.052 2.813 -10.351 1.00 97.88 84 ARG A O 1
ATOM 589 N N . ARG A 1 85 ? -11.078 3.820 -8.596 1.00 97.50 85 ARG A N 1
ATOM 590 C CA . ARG A 1 85 ? -11.017 5.163 -9.192 1.00 97.50 85 ARG A CA 1
ATOM 591 C C . ARG A 1 85 ? -9.959 5.248 -10.292 1.00 97.50 85 ARG A C 1
ATOM 593 O O . ARG A 1 85 ? -10.247 5.832 -11.324 1.00 97.50 85 ARG A O 1
ATOM 600 N N . LEU A 1 86 ? -8.786 4.651 -10.082 1.00 97.00 86 LEU A N 1
ATOM 601 C CA . LEU A 1 86 ? -7.657 4.702 -11.020 1.00 97.00 86 LEU A CA 1
ATOM 602 C C . LEU A 1 86 ? -7.822 3.805 -12.255 1.00 97.00 86 LEU A C 1
ATOM 604 O O . LEU A 1 86 ? -7.164 4.039 -13.259 1.00 97.00 86 LEU A O 1
ATOM 608 N N . ARG A 1 87 ? -8.667 2.770 -12.181 1.00 95.25 87 ARG A N 1
ATOM 609 C CA . ARG A 1 87 ? -8.932 1.842 -13.298 1.00 95.25 87 ARG A CA 1
ATOM 610 C C . ARG A 1 87 ? -10.144 2.217 -14.162 1.00 95.25 87 ARG A C 1
ATOM 612 O O . ARG A 1 87 ? -10.478 1.452 -15.064 1.00 95.25 87 ARG A O 1
ATOM 619 N N . LYS A 1 88 ? -10.843 3.305 -13.838 1.00 81.56 88 LYS A N 1
ATOM 620 C CA . LYS A 1 88 ? -11.903 3.861 -14.691 1.00 81.56 88 LYS A CA 1
ATOM 621 C C . LYS A 1 88 ? -11.285 4.638 -15.840 1.00 81.56 88 LYS A C 1
ATOM 623 O O . LYS A 1 88 ? -11.862 4.546 -16.941 1.00 81.56 88 LYS A O 1
#